Protein AF-A0A7Z8SA57-F1 (afdb_monomer)

Structure (mmCIF, N/CA/C/O backbone):
data_AF-A0A7Z8SA57-F1
#
_entry.id   AF-A0A7Z8SA57-F1
#
loop_
_atom_site.group_PDB
_atom_site.id
_atom_site.type_symbol
_atom_site.label_atom_id
_atom_site.label_alt_id
_atom_site.label_comp_id
_atom_site.label_asym_id
_atom_site.label_entity_id
_atom_site.label_seq_id
_atom_site.pdbx_PDB_ins_code
_atom_site.Cartn_x
_atom_site.Cartn_y
_atom_site.Cartn_z
_atom_site.occupancy
_atom_site.B_iso_or_equiv
_atom_site.auth_seq_id
_atom_site.auth_comp_id
_atom_site.auth_asym_id
_atom_site.auth_atom_id
_atom_site.pdbx_PDB_model_num
ATOM 1 N N . MET A 1 1 ? 8.207 -13.158 22.351 1.00 35.91 1 MET A N 1
ATOM 2 C CA . MET A 1 1 ? 7.865 -11.850 21.761 1.00 35.91 1 MET A CA 1
ATOM 3 C C . MET A 1 1 ? 7.853 -12.041 20.266 1.00 35.91 1 MET A C 1
ATOM 5 O O . MET A 1 1 ? 8.883 -12.407 19.718 1.00 35.91 1 MET A O 1
ATOM 9 N N . THR A 1 2 ? 6.698 -11.916 19.628 1.00 37.59 2 THR A N 1
ATOM 10 C CA . THR A 1 2 ? 6.629 -11.948 18.168 1.00 37.59 2 THR A CA 1
ATOM 11 C C . THR A 1 2 ? 7.175 -10.610 17.695 1.00 37.59 2 THR A C 1
ATOM 13 O O . THR A 1 2 ? 6.558 -9.583 17.967 1.00 37.59 2 THR A O 1
ATOM 16 N N . GLU A 1 3 ? 8.364 -10.594 17.095 1.00 39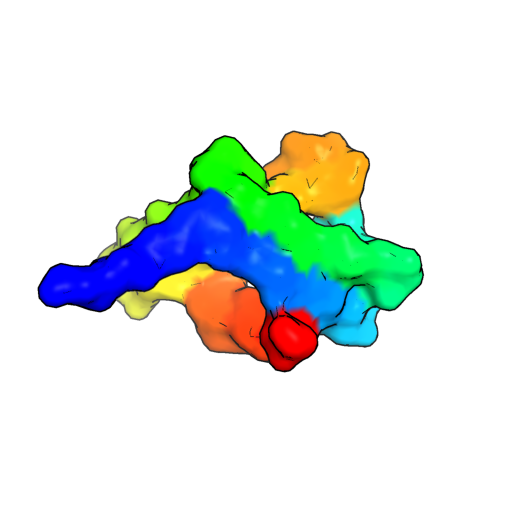.72 3 GLU A N 1
ATOM 17 C CA . GLU A 1 3 ? 8.894 -9.389 16.461 1.00 39.72 3 GLU A CA 1
ATOM 18 C C . GLU A 1 3 ? 7.889 -8.951 15.390 1.00 39.72 3 GLU A C 1
ATOM 20 O O . GLU A 1 3 ? 7.735 -9.607 14.357 1.00 39.72 3 GLU A O 1
ATOM 25 N N . CYS A 1 4 ? 7.143 -7.877 15.657 1.00 50.38 4 CYS A N 1
ATOM 26 C CA . CYS A 1 4 ? 6.388 -7.196 14.618 1.00 50.38 4 CYS A CA 1
ATOM 27 C C . CYS A 1 4 ? 7.419 -6.733 13.593 1.00 50.38 4 CYS A C 1
ATOM 29 O O . CYS A 1 4 ? 8.200 -5.826 13.871 1.00 50.38 4 CYS A O 1
ATOM 31 N N . ARG A 1 5 ? 7.482 -7.403 12.437 1.00 54.47 5 ARG A N 1
ATOM 32 C CA . ARG A 1 5 ? 8.346 -6.970 11.338 1.00 54.47 5 ARG A CA 1
ATOM 33 C C . ARG A 1 5 ? 7.978 -5.522 11.022 1.00 54.47 5 ARG A C 1
ATOM 35 O O . ARG A 1 5 ? 6.861 -5.251 10.595 1.00 54.47 5 ARG A O 1
ATOM 42 N N . ASN A 1 6 ? 8.918 -4.606 11.246 1.00 60.50 6 ASN A N 1
ATOM 43 C CA . ASN A 1 6 ? 8.755 -3.160 11.036 1.00 60.50 6 ASN A CA 1
ATOM 44 C C . ASN A 1 6 ? 8.695 -2.766 9.549 1.00 60.50 6 ASN A C 1
ATOM 46 O O . ASN A 1 6 ? 8.831 -1.593 9.204 1.00 60.50 6 ASN A O 1
ATOM 50 N N . TRP A 1 7 ? 8.566 -3.754 8.671 1.00 67.69 7 TRP A N 1
ATOM 51 C CA . TRP A 1 7 ? 8.600 -3.599 7.235 1.00 67.69 7 TRP A CA 1
ATOM 52 C C . TRP A 1 7 ? 7.737 -4.675 6.579 1.00 67.69 7 TRP A C 1
ATOM 54 O O . TRP A 1 7 ? 7.711 -5.830 7.017 1.00 67.69 7 TRP A O 1
ATOM 64 N N . MET A 1 8 ? 7.028 -4.286 5.521 1.00 74.88 8 MET A N 1
ATOM 65 C CA . MET A 1 8 ? 6.230 -5.188 4.697 1.00 74.88 8 MET A CA 1
ATOM 66 C C . MET A 1 8 ? 6.622 -5.030 3.231 1.00 74.88 8 MET A C 1
ATOM 68 O O . MET A 1 8 ? 6.687 -3.915 2.720 1.00 74.88 8 MET A O 1
ATOM 72 N N . TYR A 1 9 ? 6.887 -6.164 2.587 1.00 79.44 9 TYR A N 1
ATOM 73 C CA . TYR A 1 9 ? 7.221 -6.266 1.173 1.00 79.44 9 TYR A CA 1
ATOM 74 C C . TYR A 1 9 ? 6.017 -6.795 0.398 1.00 79.44 9 TYR A C 1
ATOM 76 O O . TYR A 1 9 ? 5.445 -7.818 0.791 1.00 79.44 9 TYR A O 1
ATOM 84 N N . VAL A 1 10 ? 5.602 -6.070 -0.640 1.00 82.50 10 VAL A N 1
ATOM 85 C CA . VAL A 1 10 ? 4.426 -6.408 -1.447 1.00 82.50 10 VAL A CA 1
ATOM 86 C C . VAL A 1 10 ? 4.536 -5.959 -2.899 1.00 82.50 10 VAL A C 1
ATOM 88 O O . VAL A 1 10 ? 5.171 -4.952 -3.206 1.00 82.50 10 VAL A O 1
ATOM 91 N N . VAL A 1 11 ? 3.817 -6.659 -3.777 1.00 86.56 11 VAL A N 1
ATOM 92 C CA . VAL A 1 11 ? 3.638 -6.287 -5.187 1.00 86.56 11 VAL A CA 1
ATOM 93 C C . VAL A 1 11 ? 2.145 -6.096 -5.466 1.00 86.56 11 VAL A C 1
ATOM 95 O O . VAL A 1 11 ? 1.360 -6.997 -5.163 1.00 86.56 11 VAL A O 1
ATOM 98 N N . PRO A 1 12 ? 1.697 -4.945 -5.996 1.00 87.19 12 PRO A N 1
ATOM 99 C CA . PRO A 1 12 ? 0.294 -4.751 -6.335 1.00 87.19 12 PRO A CA 1
ATOM 100 C C . PRO A 1 12 ? -0.092 -5.642 -7.522 1.00 87.19 12 PRO A C 1
ATOM 102 O O . PRO A 1 12 ? 0.684 -5.829 -8.454 1.00 87.19 12 PRO A O 1
ATOM 105 N N . HIS A 1 13 ? -1.318 -6.160 -7.526 1.00 87.50 13 HIS A N 1
ATOM 106 C CA . HIS A 1 13 ? -1.856 -6.932 -8.651 1.00 87.50 13 HIS A CA 1
ATOM 107 C C . HIS A 1 13 ? -2.311 -6.062 -9.827 1.00 87.50 13 HIS A C 1
ATOM 109 O O . HIS A 1 13 ? -2.472 -6.558 -10.941 1.00 87.50 13 HIS A O 1
ATOM 115 N N . THR A 1 14 ? -2.585 -4.777 -9.583 1.00 85.38 14 THR A N 1
ATOM 116 C CA . THR A 1 14 ? -3.133 -3.863 -10.592 1.00 85.38 14 THR A CA 1
ATOM 117 C C . THR A 1 14 ? -2.487 -2.483 -10.508 1.00 85.38 14 THR A C 1
ATOM 119 O O . THR A 1 14 ? -2.154 -2.003 -9.426 1.00 85.38 14 THR A O 1
ATOM 122 N N . ASN A 1 15 ? -2.347 -1.824 -11.664 1.00 87.25 15 ASN A N 1
ATOM 123 C CA . ASN A 1 15 ? -1.865 -0.444 -11.778 1.00 87.25 15 ASN A CA 1
ATOM 124 C C . ASN A 1 15 ? -2.966 0.547 -11.362 1.00 87.25 15 ASN A C 1
ATOM 126 O O . ASN A 1 15 ? -3.594 1.193 -12.203 1.00 87.25 15 ASN A O 1
ATOM 130 N N . GLN A 1 16 ? -3.257 0.625 -10.064 1.00 88.75 16 GLN A N 1
ATOM 131 C CA . GLN A 1 16 ? -4.332 1.447 -9.504 1.00 88.75 16 GLN A CA 1
ATOM 132 C C . GLN A 1 16 ? -3.893 2.171 -8.230 1.00 88.75 16 GLN A C 1
ATOM 134 O O . GLN A 1 16 ? -2.892 1.824 -7.612 1.00 88.75 16 GLN A O 1
ATOM 139 N N . ARG A 1 17 ? -4.642 3.215 -7.842 1.00 90.81 17 ARG A N 1
ATOM 140 C CA . ARG A 1 17 ? -4.414 3.990 -6.601 1.00 90.81 17 ARG A CA 1
ATOM 141 C C . ARG A 1 17 ? -2.992 4.552 -6.456 1.00 90.81 17 ARG A C 1
ATOM 143 O O . ARG A 1 17 ? -2.500 4.786 -5.361 1.00 90.81 17 ARG A O 1
ATOM 150 N N . GLY A 1 18 ? -2.321 4.790 -7.584 1.00 90.62 18 GLY A N 1
ATOM 151 C CA . GLY A 1 18 ? -0.942 5.280 -7.605 1.00 90.62 18 GLY A CA 1
ATOM 152 C C . GLY A 1 18 ? 0.119 4.221 -7.292 1.00 90.62 18 GLY A C 1
ATOM 153 O O . GLY A 1 18 ? 1.258 4.605 -7.047 1.00 90.62 18 GLY A O 1
ATOM 154 N N . PHE A 1 19 ? -0.235 2.934 -7.307 1.00 92.62 19 PHE A N 1
ATOM 155 C CA . PHE A 1 19 ? 0.702 1.815 -7.244 1.00 92.62 19 PHE A CA 1
ATOM 156 C C . PHE A 1 19 ? 0.960 1.242 -8.641 1.00 92.62 19 PHE 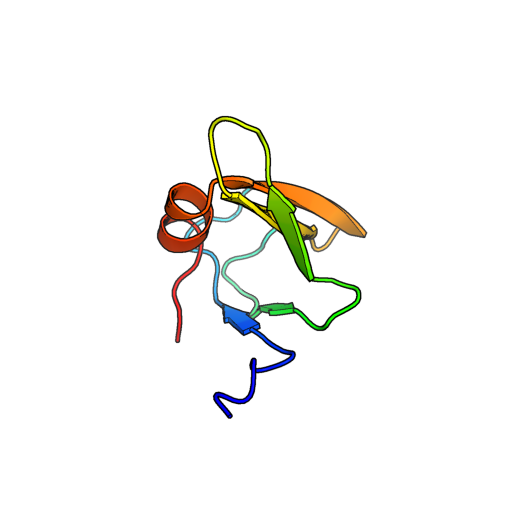A C 1
ATOM 158 O O . PHE A 1 19 ? 0.060 1.221 -9.486 1.00 92.62 19 PHE A O 1
ATOM 165 N N . SER A 1 20 ? 2.189 0.785 -8.874 1.00 89.56 20 SER A N 1
ATOM 166 C CA . SER A 1 20 ? 2.645 0.202 -10.134 1.00 89.56 20 SER A CA 1
ATOM 167 C C . SER A 1 20 ? 2.993 -1.277 -9.966 1.00 89.56 20 SER A C 1
ATOM 169 O O . SER A 1 20 ? 3.747 -1.633 -9.070 1.00 89.56 20 SER A O 1
ATOM 171 N N . THR A 1 21 ? 2.488 -2.139 -10.848 1.00 88.81 21 THR A N 1
ATOM 172 C CA . THR A 1 21 ? 2.800 -3.581 -10.893 1.00 88.81 21 THR A CA 1
ATOM 173 C C . THR A 1 21 ? 4.235 -3.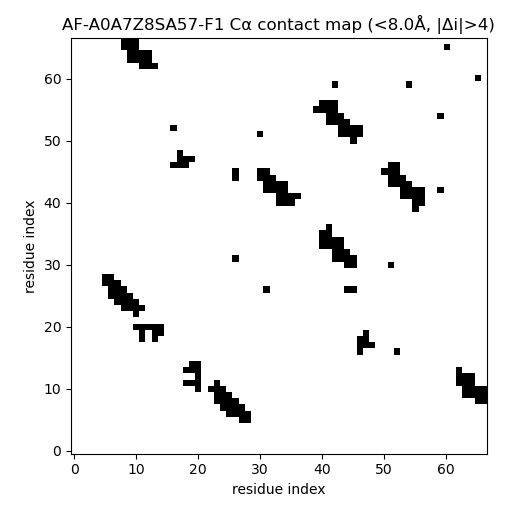873 -11.314 1.00 88.81 21 THR A C 1
ATOM 175 O O . THR A 1 21 ? 4.718 -4.979 -11.104 1.00 88.81 21 THR A O 1
ATOM 178 N N . ASP A 1 22 ? 4.918 -2.888 -11.898 1.00 86.88 22 ASP A N 1
ATOM 179 C CA . ASP A 1 22 ? 6.304 -3.007 -12.361 1.00 86.88 22 ASP A CA 1
ATOM 180 C C . ASP A 1 22 ? 7.310 -2.683 -11.244 1.00 86.88 22 ASP A C 1
ATOM 182 O O . ASP A 1 22 ? 8.520 -2.637 -11.474 1.00 86.88 22 ASP A O 1
ATOM 186 N N . LYS A 1 23 ? 6.809 -2.408 -10.034 1.00 84.50 23 LYS A N 1
ATOM 187 C CA . LYS A 1 23 ? 7.602 -2.072 -8.858 1.00 84.50 23 LYS A CA 1
ATOM 188 C C . LYS A 1 23 ? 7.200 -2.923 -7.673 1.00 84.50 23 LYS A C 1
ATOM 190 O O . LYS A 1 23 ? 6.041 -3.280 -7.472 1.00 84.50 23 LYS A O 1
ATOM 195 N N . GLU A 1 24 ? 8.191 -3.154 -6.838 1.00 84.44 24 GLU A N 1
ATOM 196 C CA . GLU A 1 24 ? 8.019 -3.792 -5.551 1.00 84.44 24 GLU A CA 1
ATOM 197 C C . GLU A 1 24 ? 7.986 -2.714 -4.471 1.00 84.44 24 GLU A C 1
ATOM 199 O O . GLU A 1 24 ? 8.770 -1.760 -4.497 1.00 84.44 24 GLU A O 1
ATOM 204 N N . TYR A 1 25 ? 7.068 -2.856 -3.522 1.00 86.69 25 TYR A N 1
ATOM 205 C CA . TYR A 1 25 ? 6.860 -1.882 -2.463 1.00 86.69 25 TYR A CA 1
ATOM 206 C C . TYR A 1 25 ? 7.394 -2.413 -1.146 1.00 86.69 25 TYR A C 1
ATOM 208 O O . TYR A 1 25 ? 7.003 -3.481 -0.676 1.00 86.69 25 TYR A O 1
ATOM 216 N N . PHE A 1 26 ? 8.262 -1.613 -0.535 1.00 86.38 26 PHE A N 1
ATOM 217 C CA . PHE A 1 26 ? 8.777 -1.824 0.807 1.00 86.38 26 PHE A CA 1
ATOM 218 C C . PHE A 1 26 ? 8.235 -0.725 1.706 1.00 86.38 26 PHE A C 1
ATOM 220 O O . PHE A 1 26 ? 8.748 0.393 1.706 1.00 86.38 26 PHE A O 1
ATOM 227 N N . PHE A 1 27 ? 7.198 -1.033 2.479 1.00 86.94 27 PHE A N 1
ATOM 228 C CA . PHE A 1 27 ? 6.659 -0.063 3.420 1.00 86.94 27 PHE A CA 1
ATOM 229 C C . PHE A 1 27 ? 7.374 -0.177 4.762 1.00 86.94 27 PHE A C 1
ATOM 231 O O . PHE A 1 27 ? 7.330 -1.226 5.406 1.00 86.94 27 PHE A O 1
ATOM 238 N N . ASN A 1 28 ? 8.0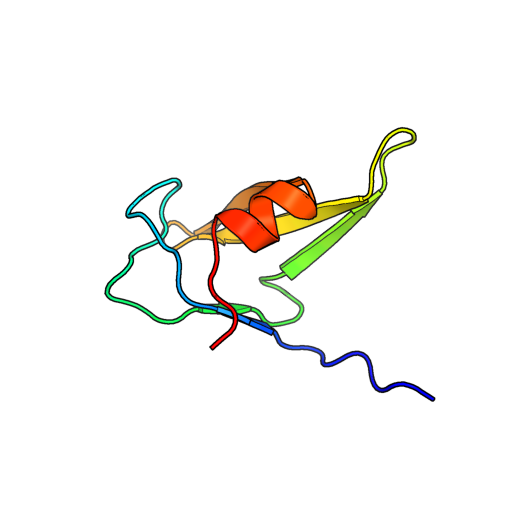34 0.904 5.168 1.00 84.31 28 ASN A N 1
ATOM 239 C CA . ASN A 1 28 ? 8.598 1.083 6.505 1.00 84.31 28 ASN A CA 1
ATOM 240 C C . ASN A 1 28 ? 7.542 1.696 7.455 1.00 84.31 28 ASN A C 1
ATOM 242 O O . ASN A 1 28 ? 6.389 1.897 7.076 1.00 84.31 28 ASN A O 1
ATOM 246 N N . HIS A 1 29 ? 7.933 2.024 8.688 1.00 78.81 29 HIS A N 1
ATOM 247 C CA . HIS A 1 29 ? 7.030 2.622 9.679 1.00 78.81 29 HIS A CA 1
ATOM 248 C C . HIS A 1 29 ? 6.432 3.982 9.267 1.00 78.81 29 HIS A C 1
ATOM 250 O O . HIS A 1 29 ? 5.343 4.334 9.713 1.00 78.81 29 HIS A O 1
ATOM 256 N N . GLU A 1 30 ? 7.121 4.761 8.435 1.00 84.81 30 GLU A N 1
ATOM 257 C CA . GLU A 1 30 ? 6.616 6.048 7.950 1.00 84.81 30 GLU A CA 1
ATOM 258 C C . GLU A 1 30 ? 5.598 5.863 6.823 1.00 84.81 30 GLU A C 1
ATOM 260 O O . GLU A 1 30 ? 4.613 6.598 6.760 1.00 84.81 30 GLU A O 1
ATOM 265 N N . ASP A 1 31 ? 5.808 4.856 5.975 1.00 87.81 31 ASP A N 1
ATOM 266 C CA . ASP A 1 31 ? 4.997 4.590 4.787 1.00 87.81 31 ASP A CA 1
ATOM 267 C C . ASP A 1 31 ? 3.828 3.625 5.041 1.00 87.81 31 ASP A C 1
ATOM 269 O O . ASP A 1 31 ? 2.975 3.473 4.168 1.00 87.81 31 ASP A O 1
ATOM 273 N N . PHE A 1 32 ? 3.761 3.002 6.224 1.00 88.56 32 PHE A N 1
ATOM 274 C CA . PHE A 1 32 ? 2.716 2.061 6.638 1.00 88.56 32 PHE A CA 1
ATOM 275 C C . PHE A 1 32 ? 2.102 2.449 7.980 1.00 88.56 32 PHE A C 1
ATOM 277 O O . PHE A 1 32 ? 2.791 2.586 8.991 1.00 88.56 32 PHE A O 1
ATOM 284 N N . LYS A 1 33 ? 0.773 2.537 8.023 1.00 88.88 33 LYS A N 1
ATOM 285 C CA . LYS A 1 33 ? 0.019 2.785 9.253 1.00 88.88 33 LYS A CA 1
ATOM 286 C C . LYS A 1 33 ? -1.137 1.808 9.358 1.00 88.88 33 LYS A C 1
ATOM 288 O O . LYS A 1 33 ? -1.888 1.629 8.407 1.00 88.88 33 LYS A O 1
ATOM 293 N N . MET A 1 34 ? -1.320 1.221 10.535 1.00 88.19 34 MET A N 1
ATOM 294 C CA . MET A 1 34 ? -2.567 0.537 10.871 1.00 88.19 34 MET A CA 1
ATOM 295 C C . MET A 1 34 ? -3.458 1.490 11.650 1.00 88.19 34 MET A C 1
ATOM 297 O O . MET A 1 34 ? 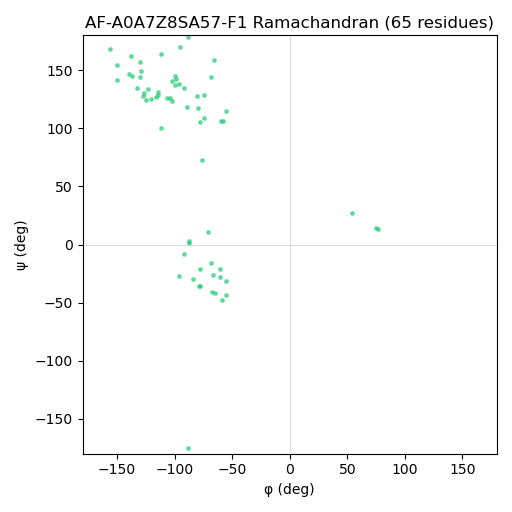-2.990 2.203 12.538 1.00 88.19 34 MET A O 1
ATOM 301 N N . PHE A 1 35 ? -4.744 1.479 11.338 1.00 84.06 35 PHE A N 1
ATOM 302 C CA . PHE A 1 35 ? -5.750 2.211 12.091 1.00 84.06 35 PHE A CA 1
ATOM 303 C C . PHE A 1 35 ? -6.903 1.276 12.434 1.00 84.06 35 PHE A C 1
ATOM 305 O O . PHE A 1 35 ? -7.109 0.244 11.797 1.00 84.06 35 PHE A O 1
ATOM 312 N N . ARG A 1 36 ? -7.646 1.621 13.480 1.00 86.06 36 ARG A N 1
ATOM 313 C CA . ARG A 1 36 ? -8.807 0.856 13.920 1.00 86.06 36 ARG A CA 1
ATOM 314 C C . ARG A 1 36 ? -10.007 1.781 13.981 1.00 86.06 36 ARG A C 1
ATOM 316 O O . ARG A 1 36 ? -9.959 2.799 14.668 1.00 86.06 36 ARG A O 1
ATOM 323 N N . THR A 1 37 ? -11.064 1.414 13.276 1.00 82.44 37 THR A N 1
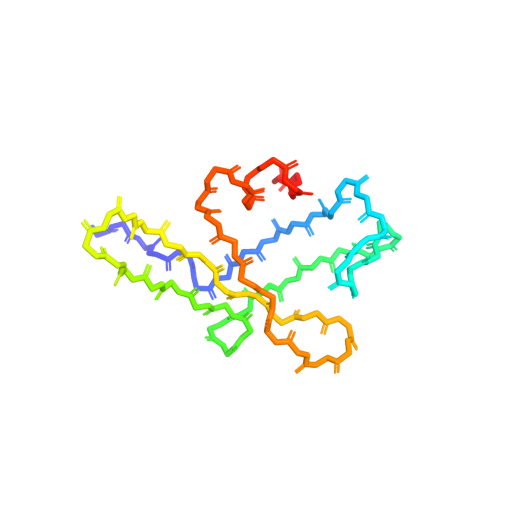ATOM 324 C CA . THR A 1 37 ? -12.401 1.972 13.465 1.00 82.44 37 THR A CA 1
ATOM 325 C C . THR A 1 37 ? -13.184 1.044 14.408 1.00 82.44 37 THR A C 1
ATOM 327 O O . THR A 1 37 ? -12.708 -0.049 14.739 1.00 82.44 37 THR A O 1
ATOM 330 N N . PRO A 1 38 ? -14.366 1.451 14.900 1.00 89.06 38 PRO A N 1
ATOM 331 C CA . PRO A 1 38 ? -15.231 0.545 15.656 1.00 89.06 38 PRO A CA 1
ATOM 332 C C . PRO A 1 38 ? -15.580 -0.738 14.885 1.00 89.06 38 PRO A C 1
ATOM 334 O O . PRO A 1 38 ? -15.704 -1.795 15.501 1.00 89.06 38 PRO A O 1
ATOM 337 N N . ASP A 1 39 ? -15.671 -0.643 13.557 1.00 86.00 39 ASP A N 1
ATOM 338 C CA . ASP A 1 39 ? -16.170 -1.708 12.686 1.00 86.00 39 ASP A CA 1
ATOM 339 C C . ASP A 1 39 ? -15.053 -2.576 12.081 1.00 86.00 39 ASP A C 1
ATOM 341 O O . ASP A 1 39 ? -15.279 -3.752 11.797 1.00 86.00 39 ASP A O 1
ATOM 345 N N . GLU A 1 40 ? -13.835 -2.046 11.906 1.00 83.94 40 GLU A N 1
ATOM 346 C CA . GLU A 1 40 ? -12.739 -2.784 11.272 1.00 83.94 40 GLU A CA 1
ATOM 347 C C . GLU A 1 40 ? -11.326 -2.304 11.650 1.00 83.94 40 GLU A C 1
ATOM 349 O O . GLU A 1 40 ? -11.104 -1.240 12.233 1.00 83.94 40 GLU A O 1
ATOM 354 N N . VAL A 1 41 ? -10.332 -3.117 11.284 1.00 85.06 41 VAL A N 1
ATOM 355 C CA . VAL A 1 41 ? -8.919 -2.726 11.262 1.00 85.06 41 VAL A CA 1
ATOM 356 C C . VAL A 1 41 ? -8.533 -2.443 9.813 1.00 85.06 41 VAL A C 1
ATOM 358 O O . VAL A 1 41 ? -8.672 -3.310 8.949 1.00 85.06 41 VAL A O 1
ATOM 361 N N . GLY A 1 42 ? -8.036 -1.235 9.565 1.00 89.38 42 GLY A N 1
ATOM 362 C CA . GLY A 1 42 ? -7.596 -0.773 8.256 1.00 89.38 42 GLY A CA 1
ATOM 363 C C . GLY A 1 42 ? -6.086 -0.566 8.177 1.00 89.38 42 GLY A C 1
ATOM 364 O O . GLY A 1 42 ? -5.376 -0.491 9.186 1.00 89.38 42 GLY A O 1
ATOM 365 N N . ILE A 1 43 ? -5.600 -0.479 6.945 1.00 91.62 43 ILE A N 1
ATOM 366 C CA . ILE A 1 43 ? -4.204 -0.235 6.590 1.00 91.62 43 ILE A CA 1
ATOM 367 C C . ILE A 1 43 ? -4.151 1.005 5.702 1.00 91.62 43 ILE A C 1
ATOM 369 O O . ILE A 1 43 ? -4.919 1.127 4.755 1.00 91.62 43 ILE A O 1
ATOM 373 N N . ALA A 1 44 ? -3.232 1.920 5.989 1.00 92.12 44 ALA A N 1
ATOM 374 C CA . ALA A 1 44 ? -2.903 3.035 5.119 1.00 92.12 44 ALA A CA 1
ATOM 375 C C . ALA A 1 44 ? -1.451 2.909 4.653 1.00 92.12 44 ALA A C 1
ATOM 377 O O . ALA A 1 44 ? -0.549 2.780 5.485 1.00 92.12 44 ALA A O 1
ATOM 378 N N . VAL A 1 45 ? -1.227 2.962 3.339 1.00 92.25 45 VAL A N 1
ATOM 379 C CA . VAL A 1 45 ? 0.110 2.881 2.733 1.00 92.25 45 VAL A CA 1
ATOM 380 C C . VAL A 1 45 ? 0.359 4.003 1.737 1.00 92.25 45 VAL A C 1
ATOM 382 O O . VAL A 1 45 ? -0.552 4.431 1.029 1.00 92.25 45 VAL A O 1
ATOM 385 N N . LYS A 1 46 ? 1.594 4.502 1.688 1.00 93.06 46 LYS A N 1
ATOM 386 C CA . LYS A 1 46 ? 1.973 5.613 0.809 1.00 93.06 46 LYS A CA 1
ATOM 387 C C . LYS A 1 46 ? 2.236 5.130 -0.622 1.00 93.06 46 LYS A C 1
ATOM 389 O O . LYS A 1 46 ? 3.023 4.215 -0.831 1.00 93.06 46 LYS A O 1
ATOM 394 N N . ASN A 1 47 ? 1.591 5.746 -1.608 1.00 92.94 47 ASN A N 1
ATOM 395 C CA . ASN A 1 47 ? 1.755 5.413 -3.026 1.00 92.94 47 ASN A CA 1
ATOM 396 C C . ASN A 1 47 ? 2.904 6.191 -3.698 1.00 92.94 47 ASN A C 1
ATOM 398 O O . ASN A 1 47 ? 3.523 7.062 -3.082 1.00 92.94 47 ASN A O 1
ATOM 402 N N . ASP A 1 48 ? 3.152 5.944 -4.992 1.00 90.25 48 ASP A N 1
ATOM 403 C CA . ASP A 1 48 ? 4.225 6.606 -5.763 1.00 90.25 48 ASP A CA 1
ATOM 404 C C . ASP A 1 48 ? 4.072 8.132 -5.831 1.00 90.25 48 ASP A C 1
ATOM 406 O O . ASP A 1 48 ? 5.034 8.854 -6.089 1.00 90.25 48 ASP A O 1
ATOM 410 N N . LYS A 1 49 ? 2.856 8.639 -5.606 1.00 91.94 49 LYS A N 1
ATOM 411 C CA . LYS A 1 49 ? 2.548 10.074 -5.590 1.00 91.94 49 LYS A CA 1
ATOM 412 C C . LYS A 1 49 ? 2.755 10.700 -4.210 1.00 91.94 49 LYS A C 1
ATOM 414 O O . LYS A 1 49 ? 2.474 11.880 -4.022 1.00 91.94 49 LYS A O 1
ATOM 419 N N . GLY A 1 50 ? 3.200 9.918 -3.230 1.00 90.25 50 GLY A N 1
ATOM 420 C CA . GLY A 1 50 ? 3.398 10.349 -1.855 1.00 90.25 50 GLY A CA 1
ATOM 421 C C . GLY A 1 50 ? 2.110 10.513 -1.045 1.00 90.25 50 GLY A C 1
ATOM 422 O O . GLY A 1 50 ? 2.154 11.109 0.029 1.00 90.25 50 GLY A O 1
ATOM 423 N N . THR A 1 51 ? 0.978 9.998 -1.533 1.00 93.38 51 THR A N 1
ATOM 424 C CA . THR A 1 51 ? -0.326 10.057 -0.851 1.00 93.38 51 THR A CA 1
ATOM 425 C C . THR A 1 51 ? -0.612 8.745 -0.127 1.00 93.38 51 THR A C 1
ATOM 427 O O . THR A 1 51 ? -0.274 7.680 -0.636 1.00 93.38 51 THR A O 1
ATOM 430 N N . PHE A 1 52 ? -1.235 8.811 1.053 1.00 92.50 52 PHE A N 1
ATOM 431 C CA . PHE A 1 52 ? -1.691 7.616 1.764 1.00 92.50 52 PHE A CA 1
ATOM 432 C C . PHE A 1 52 ? -3.006 7.105 1.182 1.00 92.50 52 PHE A C 1
ATOM 434 O O . PHE A 1 52 ? -4.037 7.773 1.262 1.00 92.50 52 PHE A O 1
ATOM 441 N N . GLU A 1 53 ? -2.961 5.892 0.657 1.00 94.62 53 GLU A N 1
ATOM 442 C CA . GLU A 1 53 ? -4.129 5.129 0.246 1.00 94.62 53 GLU A CA 1
ATOM 443 C C . GLU A 1 53 ? -4.595 4.264 1.409 1.00 94.62 53 GLU A C 1
ATOM 445 O O . GLU A 1 53 ? -3.783 3.618 2.072 1.00 94.62 53 GLU A O 1
ATOM 450 N N . HIS A 1 54 ? -5.902 4.263 1.653 1.00 93.06 54 HIS A N 1
ATOM 451 C CA . HIS A 1 54 ? -6.519 3.523 2.745 1.00 93.06 54 HIS A CA 1
ATOM 452 C C . HIS A 1 54 ? -7.164 2.253 2.201 1.00 93.06 54 HIS A C 1
ATOM 454 O O . HIS A 1 54 ? -7.776 2.257 1.133 1.00 93.06 54 HIS A O 1
ATOM 460 N N . PHE A 1 55 ? -7.031 1.181 2.964 1.00 91.50 55 PHE A N 1
ATOM 461 C CA . PHE A 1 55 ? -7.539 -0.138 2.649 1.00 91.50 55 PHE A CA 1
ATOM 462 C C . PHE A 1 55 ? -8.172 -0.736 3.899 1.00 91.50 55 PHE A C 1
ATOM 464 O O . PHE A 1 55 ? -7.650 -0.571 5.007 1.00 91.50 55 PHE A O 1
ATOM 471 N N . SER A 1 56 ? -9.239 -1.512 3.724 1.00 90.56 56 SER A N 1
ATOM 472 C CA . SER A 1 56 ? -9.555 -2.528 4.735 1.00 90.56 56 SER A CA 1
ATOM 473 C C . SER A 1 56 ? -8.446 -3.586 4.752 1.00 90.56 56 SER A C 1
ATOM 475 O O . SER A 1 56 ? -7.722 -3.765 3.768 1.00 90.56 56 SER A O 1
ATOM 477 N N . TYR A 1 57 ? -8.306 -4.332 5.849 1.00 86.62 57 TYR A N 1
ATOM 478 C CA . TYR A 1 57 ? -7.306 -5.403 5.916 1.00 86.62 57 TYR A CA 1
ATOM 479 C C . TYR A 1 57 ? -7.457 -6.429 4.773 1.00 86.62 57 TYR A C 1
ATOM 481 O O . TYR A 1 57 ? -6.474 -6.804 4.135 1.00 86.62 57 TYR A O 1
ATOM 489 N N . THR A 1 58 ? -8.690 -6.846 4.472 1.00 88.56 58 THR A N 1
ATOM 490 C CA . THR A 1 58 ? -8.983 -7.823 3.409 1.00 88.56 58 THR A CA 1
ATOM 491 C C . THR A 1 58 ? -8.699 -7.262 2.018 1.00 88.56 58 THR A C 1
ATOM 493 O O . THR A 1 58 ? -8.146 -7.960 1.166 1.00 88.56 58 THR A O 1
ATOM 496 N N . GLU A 1 59 ? -9.051 -5.998 1.783 1.00 91.81 59 GLU A N 1
ATOM 497 C CA . GLU A 1 59 ? -8.779 -5.321 0.517 1.00 91.81 59 GLU A CA 1
ATOM 498 C C . GLU A 1 59 ? -7.277 -5.172 0.289 1.00 91.81 59 GLU A C 1
ATOM 500 O O . GLU A 1 59 ? -6.799 -5.451 -0.804 1.00 91.81 59 GLU A O 1
ATOM 505 N N . PHE A 1 60 ? -6.523 -4.822 1.332 1.00 90.62 60 PHE A N 1
ATOM 506 C CA . PHE A 1 60 ? -5.071 -4.721 1.260 1.00 90.62 60 PHE A CA 1
ATOM 507 C C . PHE A 1 60 ? -4.431 -6.052 0.841 1.00 90.62 60 PHE A C 1
ATOM 509 O O . PHE A 1 60 ? -3.627 -6.080 -0.086 1.00 90.62 60 PHE A O 1
ATOM 516 N N . LEU A 1 61 ? -4.834 -7.165 1.466 1.00 87.88 61 LEU A N 1
ATOM 517 C CA . LEU A 1 61 ? -4.338 -8.502 1.114 1.00 87.88 61 LEU A CA 1
ATOM 518 C C . LEU A 1 61 ? -4.767 -8.971 -0.283 1.00 87.88 61 LEU A C 1
ATOM 520 O O . LEU A 1 61 ? -4.090 -9.802 -0.875 1.00 87.88 61 LEU A O 1
ATOM 524 N N . SER A 1 62 ? -5.890 -8.469 -0.798 1.00 89.94 62 SER A N 1
ATOM 525 C CA . SER A 1 62 ? -6.362 -8.790 -2.151 1.00 89.94 62 SER A CA 1
ATOM 526 C C . SER A 1 62 ? -5.704 -7.911 -3.215 1.00 89.94 62 SER A C 1
ATOM 528 O O . SER A 1 62 ? -5.557 -8.324 -4.361 1.00 89.94 62 SER A O 1
ATOM 530 N N . PHE A 1 63 ? -5.327 -6.686 -2.852 1.00 90.75 63 PHE A N 1
ATOM 531 C CA . PHE A 1 63 ? -4.670 -5.738 -3.743 1.00 90.75 63 PHE A CA 1
ATOM 532 C C . PHE A 1 63 ? -3.183 -6.060 -3.917 1.00 90.75 63 PHE A C 1
ATOM 534 O O . PHE A 1 63 ? -2.641 -5.891 -5.009 1.00 90.75 63 PHE A O 1
ATOM 541 N N . PHE A 1 64 ? -2.536 -6.542 -2.855 1.00 89.62 64 PHE A N 1
ATOM 542 C CA . PHE A 1 64 ? -1.106 -6.812 -2.796 1.00 89.62 64 PHE A CA 1
ATOM 543 C C . PHE A 1 64 ? -0.799 -8.307 -2.642 1.00 89.62 64 PHE A C 1
ATOM 545 O O . PHE A 1 64 ? -1.250 -8.945 -1.693 1.00 89.62 64 PHE A O 1
ATOM 552 N N . VAL A 1 65 ? 0.074 -8.843 -3.496 1.00 80.38 65 VAL A N 1
ATOM 553 C CA . VAL A 1 65 ? 0.721 -10.140 -3.262 1.00 80.38 65 VAL A CA 1
ATOM 554 C C . VAL A 1 65 ? 1.787 -9.966 -2.194 1.00 80.38 65 VAL A C 1
ATOM 556 O O . VAL A 1 65 ? 2.667 -9.111 -2.319 1.00 80.38 65 VAL A O 1
ATOM 559 N N . ARG A 1 66 ? 1.752 -10.820 -1.169 1.00 67.75 66 ARG A N 1
ATOM 560 C CA . ARG A 1 66 ? 2.945 -11.105 -0.368 1.00 67.75 66 ARG A CA 1
ATOM 561 C C . ARG A 1 66 ? 3.831 -12.065 -1.150 1.00 67.75 66 ARG A C 1
ATOM 563 O O . ARG A 1 66 ? 3.493 -13.242 -1.264 1.00 67.75 66 ARG A O 1
ATOM 570 N N . THR A 1 67 ? 4.913 -11.539 -1.701 1.00 58.75 67 THR A N 1
ATOM 571 C CA . THR A 1 67 ? 6.036 -12.312 -2.239 1.00 58.75 67 THR A CA 1
ATOM 572 C C . THR A 1 67 ? 6.965 -12.776 -1.126 1.00 58.75 67 THR A C 1
ATOM 574 O O . THR 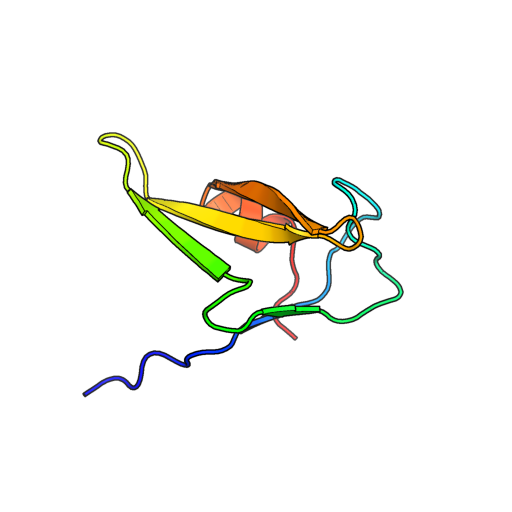A 1 67 ? 7.131 -12.028 -0.131 1.00 58.75 67 THR A O 1
#

pLDDT: mean 83.19, std 13.34, range [35.91, 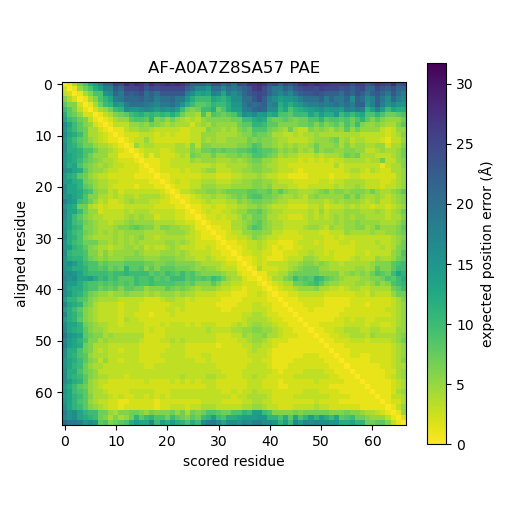94.62]

Sequence (67 aa):
MTECRNWMYVVPHTNQRGFSTDKEYFFNHEDFKMFRTPDEVGIAVKNDKGTFEHFSYTEFLSFFVRT

Radius of gyration: 11.83 Å; Cα contacts (8 Å, |Δi|>4): 106; chains: 1; bounding box: 25×23×34 Å

Foldseek 3Di:
DPPPPQWAKWAFPDPDPQGDNVDIDIDGNVQWDWDDDPVAIKIWGAHPVRDTDIGTPVRVPVGIDRD

Solvent-accessible surface area (backbone atoms only — not comparable to full-atom values): 4006 Å² total; per-residue (Å²): 132,84,78,74,70,68,55,49,59,34,33,40,77,50,78,48,90,57,40,50,58,94,44,78,44,73,34,38,71,90,38,39,46,79,49,73,59,100,88,47,57,31,38,33,39,52,28,81,81,73,46,73,44,78,31,48,51,68,54,44,61,71,44,29,46,78,118

Secondary structure (DSSP, 8-state):
-----S-EEEEESSS-TT--TTS-EEE-TTTEEEEE-SS-EEEEEE-TTSPEEEEEHHHHHHHEE--

Nearest PDB structures (foldseek):
  8fql-assembly1_A  TM=5.528E-0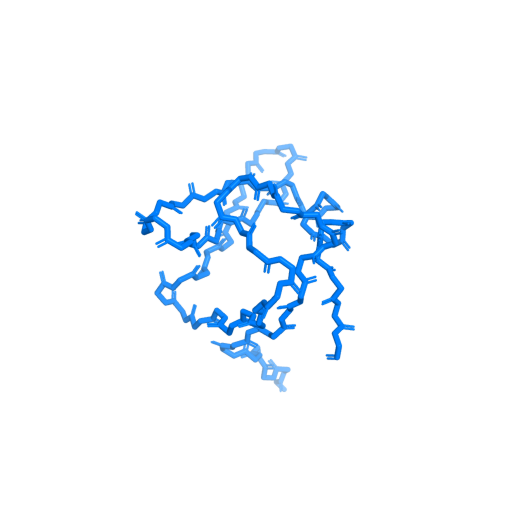1  e=5.264E-01  Escherichia phage HK97
  8jvz-assembly2_B  TM=5.720E-01  e=1.638E+00  synthetic construct
  7zai-assembly1_E  TM=4.862E-01  e=1.734E+00  Pyrococcus abyssi GE5
  6th6-assembly1_Af  TM=4.819E-01  e=1.835E+00  Thermococcus kodakarensis KOD1
  7zkd-assembly1_A  TM=3.872E-01  e=2.303E+00  Pyricularia oryzae

Mean predicted aligned error: 5.7 Å